Protein AF-A0A4V0ICI7-F1 (afdb_monomer_lite)

pLDDT: mean 91.77, std 7.18, range [50.91, 96.81]

Structure (mmCIF, N/CA/C/O backbone):
data_AF-A0A4V0ICI7-F1
#
_entry.id   AF-A0A4V0ICI7-F1
#
loop_
_atom_site.group_PDB
_atom_site.id
_atom_site.type_symbol
_atom_site.label_atom_id
_atom_site.label_alt_id
_atom_site.label_comp_id
_atom_site.label_asym_id
_atom_site.label_entity_id
_atom_site.label_seq_id
_atom_site.pdbx_PDB_ins_code
_atom_site.Cartn_x
_atom_site.Cartn_y
_atom_site.Cartn_z
_atom_site.occupancy
_atom_site.B_iso_or_equiv
_atom_site.auth_seq_id
_atom_site.auth_comp_id
_atom_site.auth_asym_id
_atom_site.auth_atom_id
_atom_site.pdbx_PDB_model_num
ATOM 1 N N . MET A 1 1 ? 5.336 -14.502 0.959 1.00 50.91 1 MET A N 1
ATOM 2 C CA . MET A 1 1 ? 4.520 -13.422 1.549 1.00 50.91 1 MET A CA 1
ATOM 3 C C . MET A 1 1 ? 3.696 -12.872 0.403 1.00 50.91 1 MET A C 1
ATOM 5 O O . MET A 1 1 ? 4.299 -12.364 -0.531 1.00 50.91 1 MET A O 1
ATOM 9 N N . ASN A 1 2 ? 2.380 -13.086 0.400 1.00 65.38 2 ASN A N 1
ATOM 10 C CA . ASN A 1 2 ? 1.520 -12.542 -0.653 1.00 65.38 2 ASN A CA 1
ATOM 11 C C . ASN A 1 2 ? 1.241 -11.082 -0.295 1.00 65.38 2 ASN A C 1
ATOM 13 O O . ASN A 1 2 ? 0.741 -10.805 0.795 1.00 65.38 2 ASN A O 1
ATOM 17 N N . ALA A 1 3 ? 1.667 -10.157 -1.152 1.00 77.94 3 ALA A N 1
ATOM 18 C CA . ALA A 1 3 ? 1.405 -8.739 -0.966 1.00 77.94 3 ALA A CA 1
ATOM 19 C C . ALA A 1 3 ? -0.017 -8.431 -1.441 1.00 77.94 3 ALA A C 1
ATOM 21 O O . ALA A 1 3 ? -0.410 -8.854 -2.522 1.00 77.94 3 ALA A O 1
ATOM 22 N N . VAL A 1 4 ? -0.779 -7.685 -0.645 1.00 88.69 4 VAL A N 1
ATOM 23 C CA . VAL A 1 4 ? -2.099 -7.199 -1.057 1.00 88.69 4 VAL A CA 1
ATOM 24 C C . VAL A 1 4 ? -1.909 -5.915 -1.855 1.00 88.69 4 VAL A C 1
ATOM 26 O O . VAL A 1 4 ? -1.208 -5.004 -1.409 1.00 88.69 4 VAL A O 1
ATOM 29 N N . CYS A 1 5 ? -2.542 -5.816 -3.023 1.00 93.88 5 CYS A N 1
ATOM 30 C CA . CYS A 1 5 ? -2.552 -4.565 -3.772 1.00 93.88 5 CYS A CA 1
ATOM 31 C C . CYS A 1 5 ? -3.376 -3.505 -3.026 1.00 93.88 5 CYS A C 1
ATOM 33 O O . CYS A 1 5 ? -4.551 -3.719 -2.736 1.00 93.88 5 CYS A O 1
ATOM 35 N N . ILE A 1 6 ? -2.793 -2.330 -2.776 1.00 94.44 6 ILE A N 1
ATOM 36 C CA . ILE A 1 6 ? -3.480 -1.233 -2.072 1.00 94.44 6 ILE A CA 1
ATOM 37 C C . ILE A 1 6 ? -4.530 -0.505 -2.930 1.00 94.44 6 ILE A C 1
ATOM 39 O O . ILE A 1 6 ? -5.297 0.303 -2.407 1.00 94.44 6 ILE A O 1
ATOM 43 N N . LYS A 1 7 ? -4.563 -0.765 -4.245 1.00 94.69 7 LYS A N 1
ATOM 44 C CA . LYS A 1 7 ? -5.517 -0.157 -5.186 1.00 94.69 7 LYS A CA 1
ATOM 45 C C . LYS A 1 7 ? -6.766 -1.026 -5.350 1.00 94.69 7 LYS A C 1
ATOM 47 O O . LYS A 1 7 ? -7.871 -0.529 -5.156 1.00 94.69 7 LYS A O 1
ATOM 52 N N . CYS A 1 8 ? -6.604 -2.321 -5.637 1.00 94.56 8 CYS A N 1
ATOM 53 C CA . CYS A 1 8 ? -7.735 -3.237 -5.842 1.00 94.56 8 CYS A CA 1
ATOM 54 C C . CYS A 1 8 ? -8.100 -4.087 -4.616 1.00 94.56 8 CYS A C 1
ATOM 56 O O . CYS A 1 8 ? -9.130 -4.755 -4.639 1.00 94.56 8 CYS A O 1
ATOM 58 N N . TRP A 1 9 ? -7.284 -4.073 -3.554 1.00 91.75 9 TRP A N 1
ATOM 59 C CA . TRP A 1 9 ? -7.489 -4.838 -2.314 1.00 91.75 9 TRP A CA 1
ATOM 60 C C . TRP A 1 9 ? -7.631 -6.351 -2.507 1.00 91.75 9 TRP A C 1
ATOM 62 O O . TRP A 1 9 ? -8.047 -7.056 -1.589 1.00 91.75 9 TRP A O 1
ATOM 72 N N . ASN A 1 10 ? -7.257 -6.863 -3.681 1.00 91.38 10 ASN A N 1
ATOM 73 C CA . ASN A 1 10 ? -7.255 -8.287 -3.958 1.00 91.38 10 ASN A CA 1
ATOM 74 C C . ASN A 1 10 ? -6.049 -8.938 -3.245 1.00 91.38 10 ASN A C 1
ATOM 76 O O . ASN A 1 10 ? -4.903 -8.586 -3.552 1.00 91.38 10 ASN A O 1
ATOM 80 N N . PRO A 1 11 ? -6.272 -9.866 -2.293 1.00 89.12 11 PRO A N 1
ATOM 81 C CA . PRO A 1 11 ? -5.194 -10.542 -1.571 1.00 89.12 11 PRO A CA 1
ATOM 82 C C . PRO A 1 11 ? -4.417 -11.551 -2.427 1.00 89.12 11 PRO A C 1
ATOM 84 O O . PRO A 1 11 ? -3.342 -11.992 -2.021 1.00 89.12 11 PRO A O 1
ATOM 87 N N . GLU A 1 12 ? -4.950 -11.913 -3.594 1.00 90.94 12 GLU A N 1
ATOM 88 C CA . GLU A 1 12 ? -4.317 -12.815 -4.558 1.00 90.94 12 GLU A CA 1
ATOM 89 C C . GLU A 1 12 ? -3.607 -12.060 -5.689 1.00 90.94 12 GLU A C 1
ATOM 91 O O . GLU A 1 12 ? -2.983 -12.684 -6.544 1.00 90.94 12 GLU A O 1
ATOM 96 N N . ALA A 1 13 ? -3.665 -10.722 -5.694 1.00 91.44 13 ALA A N 1
ATOM 97 C CA . ALA A 1 13 ? -3.027 -9.929 -6.734 1.00 91.44 13 ALA A CA 1
ATOM 98 C C . ALA A 1 13 ? -1.505 -10.092 -6.736 1.00 91.44 13 ALA A C 1
ATOM 100 O O . ALA A 1 13 ? -0.837 -10.019 -5.701 1.00 91.44 13 ALA A O 1
ATOM 101 N N . VAL A 1 14 ? -0.939 -10.224 -7.935 1.00 93.25 14 VAL A N 1
ATOM 102 C CA . VAL A 1 14 ? 0.511 -10.221 -8.118 1.00 93.25 14 VAL A CA 1
ATOM 103 C C . VAL A 1 14 ? 1.005 -8.777 -8.165 1.00 93.25 14 VAL A C 1
ATOM 105 O O . VAL A 1 14 ? 0.825 -8.076 -9.161 1.00 93.25 14 VAL A O 1
ATOM 108 N N . VAL A 1 15 ? 1.652 -8.342 -7.084 1.00 94.00 15 VAL A N 1
ATOM 109 C CA . VAL A 1 15 ? 2.319 -7.036 -6.991 1.00 94.00 15 VAL A CA 1
ATOM 110 C C . VAL A 1 15 ? 3.817 -7.211 -7.226 1.00 94.00 15 VAL A C 1
ATOM 112 O O . VAL A 1 15 ? 4.478 -7.991 -6.537 1.00 94.00 15 VAL A O 1
ATOM 115 N N . LYS A 1 16 ? 4.359 -6.477 -8.197 1.00 93.00 16 LYS A N 1
ATOM 116 C CA . LYS A 1 16 ? 5.784 -6.473 -8.547 1.00 93.00 16 LYS A CA 1
ATOM 117 C C . LYS A 1 16 ? 6.413 -5.163 -8.094 1.00 93.00 16 LYS A C 1
ATOM 119 O O . LYS A 1 16 ? 5.772 -4.126 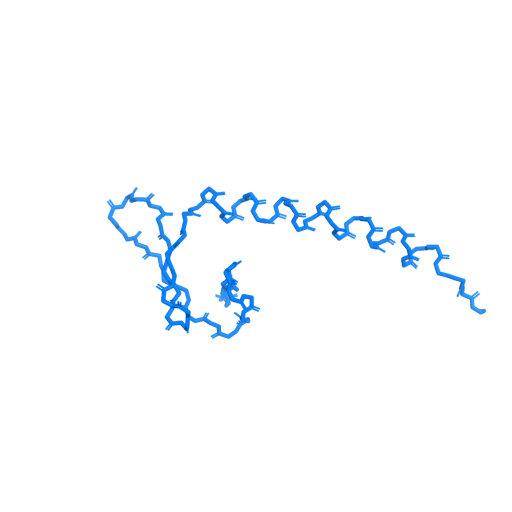-8.166 1.00 93.00 16 LYS A O 1
ATOM 124 N N . MET A 1 17 ? 7.663 -5.208 -7.647 1.00 93.12 17 MET A N 1
ATOM 125 C CA . MET A 1 17 ? 8.440 -4.011 -7.315 1.00 93.12 17 MET A CA 1
ATOM 126 C C . MET A 1 17 ? 9.366 -3.655 -8.478 1.00 93.12 17 MET A C 1
ATOM 128 O O . MET A 1 17 ? 10.009 -4.541 -9.046 1.00 93.12 17 MET A O 1
ATOM 132 N N . HIS A 1 18 ? 9.456 -2.370 -8.809 1.00 93.81 18 HIS A N 1
ATOM 133 C CA . HIS A 1 18 ? 10.399 -1.857 -9.799 1.00 93.81 18 HIS A CA 1
ATOM 134 C C . HIS A 1 18 ? 11.810 -1.776 -9.185 1.00 93.81 18 HIS A C 1
ATOM 136 O O . HIS A 1 18 ? 11.995 -1.306 -8.062 1.00 93.81 18 HIS A O 1
ATOM 142 N N . LEU A 1 19 ? 12.823 -2.278 -9.904 1.00 94.06 19 LEU A N 1
ATOM 143 C CA . LEU A 1 19 ? 14.228 -2.333 -9.451 1.00 94.06 19 LEU A CA 1
ATOM 144 C C . LEU A 1 19 ? 15.097 -1.198 -10.026 1.00 94.06 19 LEU A C 1
ATOM 146 O O . LEU A 1 19 ? 16.323 -1.278 -10.008 1.00 94.06 19 LEU A O 1
ATOM 150 N N . ASP A 1 20 ? 14.470 -0.145 -10.543 1.00 93.75 20 ASP A N 1
ATOM 151 C CA . ASP A 1 20 ? 15.115 1.033 -11.140 1.00 93.75 20 ASP A CA 1
ATOM 152 C C . ASP A 1 20 ? 15.461 2.131 -10.114 1.00 93.75 20 ASP A C 1
ATOM 154 O O . ASP A 1 20 ? 16.037 3.159 -10.463 1.00 93.75 20 ASP A O 1
ATOM 158 N N . GLY A 1 21 ? 15.126 1.912 -8.840 1.00 93.06 21 GLY A N 1
ATOM 159 C CA . GLY A 1 21 ? 15.338 2.872 -7.758 1.00 93.06 21 GLY A CA 1
ATOM 160 C C . GLY A 1 21 ? 14.191 3.864 -7.549 1.00 93.06 21 GLY A C 1
ATOM 161 O O . GLY A 1 21 ? 14.276 4.655 -6.611 1.00 93.06 21 GLY A O 1
ATOM 162 N N . SER A 1 22 ? 13.113 3.800 -8.343 1.00 93.12 22 SER A N 1
ATOM 163 C CA . SER A 1 22 ? 11.883 4.584 -8.121 1.00 93.12 22 SER A CA 1
ATOM 164 C C . SER A 1 22 ? 11.229 4.260 -6.773 1.00 93.12 22 SER A C 1
ATOM 166 O O . SER A 1 22 ? 10.711 5.140 -6.088 1.00 93.12 22 SER A O 1
ATOM 168 N N . GLY A 1 23 ? 11.300 2.988 -6.362 1.00 92.94 23 GLY A N 1
ATOM 169 C CA . GLY A 1 23 ? 10.536 2.486 -5.224 1.00 92.94 23 GLY A CA 1
ATOM 170 C C . GLY A 1 23 ? 9.049 2.313 -5.539 1.00 92.94 23 GLY A C 1
ATOM 171 O O . GLY A 1 23 ? 8.239 2.312 -4.605 1.00 92.94 23 GLY A O 1
ATOM 172 N N . ASP A 1 24 ? 8.710 2.171 -6.820 1.00 96.62 24 ASP A N 1
ATOM 173 C CA . ASP A 1 24 ? 7.353 1.926 -7.287 1.00 96.62 24 ASP A CA 1
ATOM 174 C C . ASP A 1 24 ? 7.015 0.433 -7.331 1.00 96.62 24 ASP A C 1
ATOM 176 O O . ASP A 1 24 ? 7.871 -0.458 -7.403 1.00 96.62 24 ASP A O 1
ATOM 180 N N . PHE A 1 25 ? 5.718 0.171 -7.255 1.00 95.44 25 PHE A N 1
ATOM 181 C CA . PHE A 1 25 ? 5.097 -1.136 -7.338 1.00 95.44 25 PHE A CA 1
ATOM 182 C C . PHE A 1 25 ? 4.040 -1.122 -8.430 1.00 95.44 25 PHE A C 1
ATOM 184 O O . PHE A 1 25 ? 3.344 -0.130 -8.605 1.00 95.44 25 PHE A O 1
ATOM 191 N N . GLU A 1 26 ? 3.860 -2.251 -9.098 1.00 95.81 26 GLU A N 1
ATOM 192 C CA . GLU A 1 26 ? 2.873 -2.432 -10.156 1.00 95.81 26 GLU A CA 1
ATOM 193 C C . GLU A 1 26 ? 2.013 -3.659 -9.857 1.00 95.81 26 GLU A C 1
ATOM 195 O O . GLU A 1 26 ? 2.525 -4.729 -9.505 1.00 95.81 26 GLU A O 1
ATOM 200 N N . CYS A 1 27 ? 0.697 -3.504 -9.979 1.00 96.00 27 CYS A N 1
ATOM 201 C CA . CYS A 1 27 ? -0.260 -4.589 -9.809 1.00 96.00 27 CYS A CA 1
ATOM 202 C C . CYS A 1 27 ? -0.638 -5.196 -11.161 1.00 96.00 27 CYS A C 1
ATOM 204 O O . CYS A 1 27 ? -1.176 -4.500 -12.013 1.00 96.00 27 CYS A O 1
ATOM 206 N N . ALA A 1 28 ? -0.456 -6.506 -11.328 1.00 93.44 28 ALA A N 1
ATOM 207 C CA . ALA A 1 28 ? -0.828 -7.192 -12.567 1.00 93.44 28 ALA A CA 1
ATOM 208 C C . ALA A 1 28 ? -2.351 -7.346 -12.765 1.00 93.44 28 ALA A C 1
ATOM 210 O O . ALA A 1 28 ? -2.789 -7.567 -13.885 1.00 93.44 28 ALA A O 1
ATOM 211 N N . GLU A 1 29 ? -3.150 -7.242 -11.697 1.00 94.12 29 GLU A N 1
ATOM 212 C CA . GLU A 1 29 ? -4.606 -7.459 -11.761 1.00 94.12 29 GLU A CA 1
ATOM 213 C C . GLU A 1 29 ? -5.389 -6.195 -12.115 1.00 94.12 29 GLU A C 1
ATOM 215 O O . GLU A 1 29 ? -6.422 -6.262 -12.772 1.00 94.12 29 GLU A O 1
ATOM 220 N N . CYS A 1 30 ? -4.940 -5.040 -11.620 1.00 95.38 30 CYS A N 1
ATOM 221 C CA . CYS A 1 30 ? -5.600 -3.761 -11.884 1.00 95.38 30 CYS A CA 1
ATOM 222 C C . CYS A 1 30 ? -4.750 -2.809 -12.722 1.00 95.38 30 CYS A C 1
ATOM 224 O O . CYS A 1 30 ? -5.198 -1.698 -12.966 1.00 95.38 30 CYS A O 1
ATOM 226 N N . GLU A 1 31 ? -3.546 -3.231 -13.121 1.00 95.25 31 GLU A N 1
ATOM 227 C CA . GLU A 1 31 ? -2.622 -2.483 -13.989 1.00 95.25 31 GLU A CA 1
ATOM 228 C C . GLU A 1 31 ? -2.226 -1.100 -13.437 1.00 95.25 31 GLU A C 1
ATOM 230 O O . GLU A 1 31 ? -1.757 -0.225 -14.158 1.00 95.25 31 GLU A O 1
ATOM 235 N N . GLU A 1 32 ? -2.395 -0.903 -12.129 1.00 96.81 32 GLU A N 1
ATOM 236 C CA . GLU A 1 32 ? -2.067 0.344 -11.443 1.00 96.81 32 GLU A CA 1
ATOM 237 C C . GLU A 1 32 ? -0.654 0.294 -10.864 1.00 96.81 32 GLU A C 1
ATOM 239 O O . GLU A 1 32 ? -0.236 -0.714 -10.276 1.00 96.81 32 GLU A O 1
ATOM 244 N N . THR A 1 33 ? 0.020 1.441 -10.933 1.00 96.38 33 THR A N 1
ATOM 245 C CA . THR A 1 33 ? 1.314 1.685 -10.295 1.00 96.38 33 T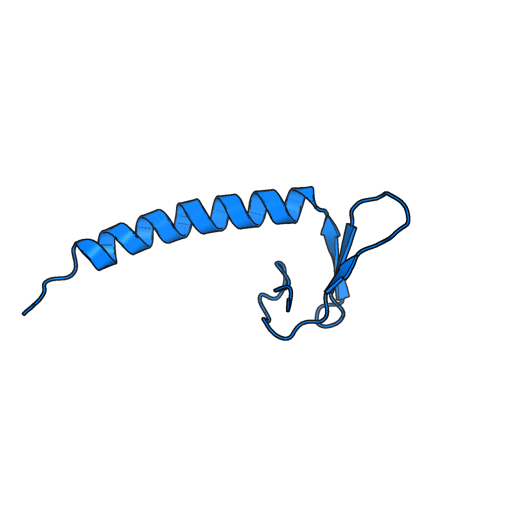HR A CA 1
ATOM 246 C C . THR A 1 33 ? 1.132 2.539 -9.045 1.00 96.38 33 THR A C 1
ATOM 248 O O . THR A 1 33 ? 0.300 3.446 -9.002 1.00 96.38 33 THR A O 1
ATOM 251 N N . PHE A 1 34 ? 1.893 2.242 -7.998 1.00 96.38 34 PHE A N 1
ATOM 252 C CA . PHE A 1 34 ? 1.880 2.995 -6.749 1.00 96.38 34 PHE A CA 1
ATOM 253 C C . PHE A 1 34 ? 3.234 2.947 -6.058 1.00 96.38 34 PHE A C 1
ATOM 255 O O . PHE A 1 34 ? 3.943 1.947 -6.101 1.00 96.38 34 PHE A O 1
ATOM 262 N N . SER A 1 35 ? 3.574 4.027 -5.372 1.00 96.44 35 SER A N 1
ATOM 263 C CA . SER A 1 35 ? 4.869 4.203 -4.720 1.00 96.44 35 SER A CA 1
ATOM 264 C C . SER A 1 35 ? 4.929 3.589 -3.318 1.00 96.44 35 SER A C 1
ATOM 266 O O . SER A 1 35 ? 3.922 3.393 -2.630 1.00 96.44 35 SER A O 1
ATOM 268 N N . CYS A 1 36 ? 6.145 3.365 -2.814 1.00 94.38 36 CYS A N 1
ATOM 269 C CA . CYS A 1 36 ? 6.382 2.988 -1.414 1.00 94.38 36 CYS A CA 1
ATOM 270 C C . CYS A 1 36 ? 5.819 4.003 -0.405 1.00 94.38 36 CYS A C 1
ATOM 272 O O . CYS A 1 36 ? 5.399 3.618 0.691 1.00 94.38 36 CYS A O 1
ATOM 274 N N . ALA A 1 37 ? 5.777 5.289 -0.763 1.00 95.69 37 ALA A N 1
ATOM 275 C CA . ALA A 1 37 ? 5.142 6.315 0.060 1.0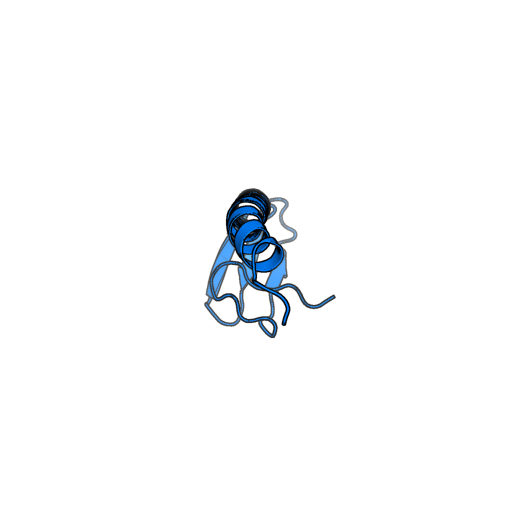0 95.69 37 ALA A CA 1
ATOM 276 C C . ALA A 1 37 ? 3.627 6.083 0.170 1.00 95.69 37 ALA A C 1
ATOM 278 O O . ALA A 1 37 ? 3.102 6.021 1.281 1.00 95.69 37 ALA A O 1
ATOM 279 N N . GLU A 1 38 ? 2.948 5.833 -0.954 1.00 96.44 38 GLU A N 1
ATOM 280 C CA . GLU A 1 38 ? 1.511 5.528 -0.965 1.00 96.44 38 GLU A CA 1
ATOM 281 C C . GLU A 1 38 ? 1.172 4.270 -0.159 1.00 96.44 38 GLU A C 1
ATOM 283 O O . GLU A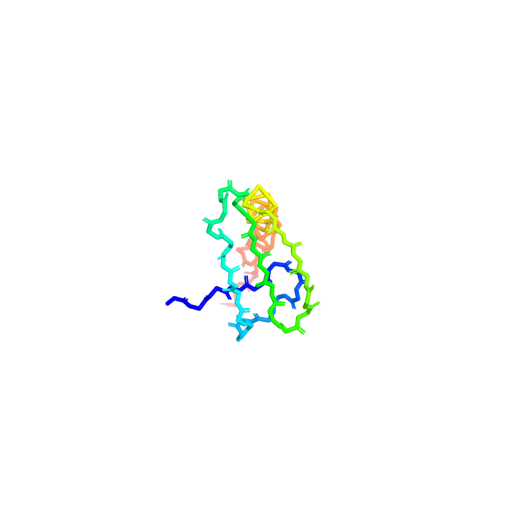 1 38 ? 0.165 4.250 0.548 1.00 96.44 38 GLU A O 1
ATOM 288 N N . VAL A 1 39 ? 2.018 3.233 -0.208 1.00 94.31 39 VAL A N 1
ATOM 289 C CA . VAL A 1 39 ? 1.835 2.029 0.622 1.00 94.31 39 VAL A CA 1
ATOM 290 C C . VAL A 1 39 ? 1.879 2.379 2.109 1.00 94.31 39 VAL A C 1
ATOM 292 O O . VAL A 1 39 ? 0.999 1.961 2.865 1.00 94.31 39 VAL A O 1
ATOM 295 N N . LYS A 1 40 ? 2.866 3.172 2.545 1.00 95.12 40 LYS A N 1
ATOM 296 C CA . LYS A 1 40 ? 2.987 3.592 3.952 1.00 95.12 40 LYS A CA 1
ATOM 297 C C . LYS A 1 40 ? 1.785 4.420 4.402 1.00 95.12 40 LYS A C 1
ATOM 299 O O . LYS A 1 40 ? 1.238 4.161 5.476 1.00 95.12 40 LYS A O 1
ATOM 304 N N . ASP A 1 41 ? 1.353 5.366 3.575 1.00 96.56 41 ASP A N 1
ATOM 305 C CA . ASP A 1 41 ? 0.205 6.220 3.875 1.00 96.56 41 ASP A CA 1
ATOM 306 C C . ASP A 1 41 ? -1.097 5.413 3.937 1.00 96.56 41 ASP A C 1
ATOM 308 O O . ASP A 1 41 ? -1.898 5.591 4.860 1.00 96.56 41 ASP A O 1
ATOM 312 N N . CYS A 1 42 ? -1.280 4.464 3.015 1.00 94.56 42 CYS A N 1
ATOM 313 C CA . CYS A 1 42 ? -2.421 3.554 3.005 1.00 94.56 42 CYS A CA 1
ATOM 314 C C . CYS A 1 42 ? -2.488 2.717 4.291 1.00 94.56 42 CYS A C 1
ATOM 316 O O . CYS A 1 42 ? -3.533 2.668 4.943 1.00 94.56 42 CYS A O 1
ATOM 318 N N . LEU A 1 43 ? -1.366 2.113 4.702 1.00 92.19 43 LEU A N 1
ATOM 319 C CA . LEU A 1 43 ? -1.295 1.304 5.923 1.00 92.19 43 LEU A CA 1
ATOM 320 C C . LEU A 1 43 ? -1.585 2.132 7.179 1.00 92.19 43 LEU A C 1
ATOM 322 O O . LEU A 1 43 ? -2.336 1.685 8.050 1.00 92.19 43 LEU A O 1
ATOM 326 N N . LYS A 1 44 ? -1.055 3.358 7.255 1.00 95.75 44 LYS A N 1
ATOM 327 C CA . LYS A 1 44 ? -1.346 4.278 8.361 1.00 95.75 44 LYS A CA 1
ATOM 328 C C . LYS A 1 44 ? -2.836 4.625 8.418 1.00 95.75 44 LYS A C 1
ATOM 330 O O . LYS A 1 44 ? -3.463 4.485 9.469 1.00 95.75 44 LYS A O 1
ATOM 335 N N . ALA A 1 45 ? -3.422 5.013 7.286 1.00 94.12 45 ALA A N 1
ATOM 336 C CA . ALA A 1 45 ? -4.844 5.335 7.205 1.00 94.12 45 ALA A CA 1
ATOM 337 C C . ALA A 1 45 ? -5.728 4.124 7.548 1.00 94.12 45 ALA A C 1
ATOM 339 O O . ALA A 1 45 ? -6.764 4.271 8.202 1.00 94.12 45 ALA A O 1
ATOM 340 N N . MET A 1 46 ? -5.322 2.919 7.139 1.00 91.81 46 MET A N 1
ATOM 341 C CA . MET A 1 46 ? -6.006 1.676 7.484 1.00 91.81 46 MET A CA 1
ATOM 342 C C . MET A 1 46 ? -5.984 1.454 9.000 1.00 91.81 46 MET A C 1
ATOM 344 O O . MET A 1 46 ? -7.047 1.276 9.592 1.00 91.81 46 MET A O 1
ATOM 348 N N . GLN A 1 47 ? -4.822 1.560 9.648 1.00 92.25 47 GLN A N 1
ATOM 349 C CA . GLN A 1 47 ? -4.700 1.415 11.102 1.00 92.25 47 GLN A CA 1
ATOM 350 C C . GLN A 1 47 ? -5.592 2.407 11.867 1.00 92.25 47 GLN A C 1
ATOM 352 O O . GLN A 1 47 ? -6.306 2.016 12.792 1.00 92.25 47 GLN A O 1
ATOM 357 N N . GLU A 1 48 ? -5.609 3.678 11.459 1.00 94.12 48 GLU A N 1
ATOM 358 C CA . GLU A 1 48 ? -6.4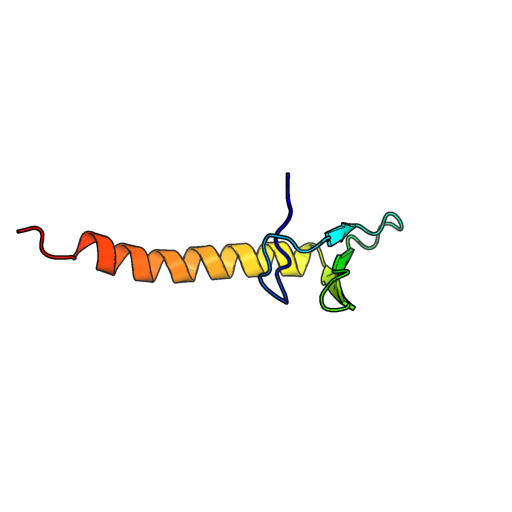51 4.710 12.081 1.00 94.12 48 GLU A CA 1
ATOM 359 C C . GLU A 1 48 ? -7.953 4.409 11.939 1.00 94.12 48 GLU A C 1
ATOM 361 O O . GLU A 1 48 ? -8.731 4.620 12.875 1.00 94.12 48 GLU A O 1
ATOM 366 N N . ARG A 1 49 ? -8.378 3.900 10.775 1.00 91.31 49 ARG A N 1
ATOM 367 C CA . ARG A 1 49 ? -9.779 3.526 10.516 1.00 91.31 49 ARG A CA 1
ATOM 368 C C . ARG A 1 49 ? -10.188 2.288 11.306 1.00 91.31 49 ARG A C 1
ATOM 370 O O . ARG A 1 49 ? -11.220 2.321 11.976 1.00 91.31 49 ARG A O 1
ATOM 377 N N . TRP A 1 50 ? -9.372 1.236 11.284 1.00 91.69 50 TRP A N 1
ATOM 378 C CA . TRP A 1 50 ? -9.623 0.020 12.062 1.00 91.69 50 TRP A CA 1
ATOM 379 C C . TRP A 1 50 ? -9.650 0.301 13.562 1.00 91.69 50 TRP A C 1
ATOM 381 O O . TRP A 1 50 ? -10.498 -0.247 14.258 1.00 91.69 50 TRP A O 1
ATOM 391 N N . GLY A 1 51 ? -8.823 1.225 14.057 1.00 91.31 51 GLY A N 1
ATOM 392 C CA . GLY A 1 51 ? -8.863 1.649 15.458 1.00 91.31 51 GLY A CA 1
ATOM 393 C C . GLY A 1 51 ? -10.228 2.193 15.897 1.00 91.31 51 GLY A C 1
ATOM 394 O O . GLY A 1 51 ? -10.638 1.976 17.035 1.00 91.31 51 GLY A O 1
ATOM 395 N N . LYS A 1 52 ? -10.980 2.854 15.004 1.00 90.19 52 LYS A N 1
ATOM 396 C CA . LYS A 1 52 ? -12.355 3.298 15.303 1.00 90.19 52 LYS A CA 1
ATOM 397 C C . LYS A 1 52 ? -13.320 2.118 15.393 1.00 90.19 52 LYS A C 1
ATOM 399 O O . LYS A 1 52 ? -14.139 2.088 16.304 1.00 90.19 52 LYS A O 1
ATOM 404 N N . LEU A 1 53 ? -13.203 1.158 14.476 1.00 92.06 53 LEU A N 1
ATOM 405 C CA . LEU A 1 53 ? -14.045 -0.037 14.457 1.00 92.06 53 LEU A CA 1
ATOM 406 C C . 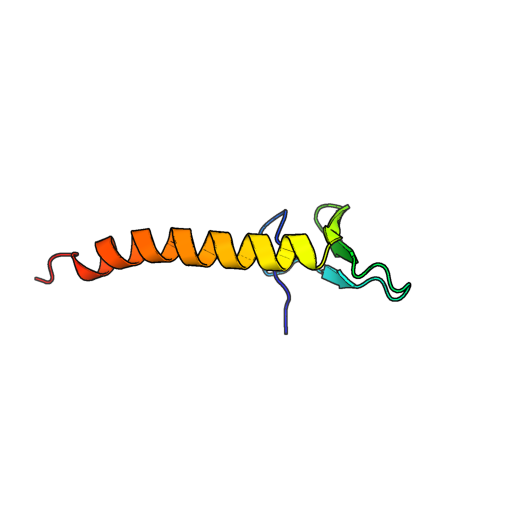LEU A 1 53 ? -13.783 -0.933 15.676 1.00 92.06 53 LEU A C 1
ATOM 408 O O . LEU A 1 53 ? -14.728 -1.435 16.276 1.00 92.06 53 LEU A O 1
ATOM 412 N N . MET A 1 54 ? -12.522 -1.071 16.094 1.00 92.88 54 MET A N 1
ATOM 413 C CA . MET A 1 54 ? -12.156 -1.858 17.276 1.00 92.88 54 MET A CA 1
ATOM 414 C C . MET A 1 54 ? -12.835 -1.351 18.548 1.00 92.88 54 MET A C 1
ATOM 416 O O . MET A 1 54 ? -13.320 -2.165 19.324 1.00 92.88 54 MET A O 1
ATOM 420 N N . LYS A 1 55 ? -12.991 -0.030 18.715 1.00 91.00 55 LYS A N 1
ATOM 421 C CA . LYS A 1 55 ? -13.750 0.527 19.849 1.00 91.00 55 LYS A CA 1
ATOM 422 C C . LYS A 1 55 ? -15.198 0.039 19.885 1.00 91.00 55 LYS A C 1
ATOM 424 O O . LYS A 1 55 ? -15.750 -0.150 20.962 1.00 91.00 55 LYS A O 1
ATOM 429 N N . TRP A 1 56 ? -15.827 -0.146 18.724 1.00 92.06 56 TRP A N 1
ATOM 430 C CA . TRP A 1 56 ? -17.185 -0.693 18.656 1.00 92.06 56 TRP A CA 1
ATOM 431 C C . TRP A 1 56 ? -17.212 -2.178 19.001 1.00 92.06 56 TRP A C 1
ATOM 433 O O . TRP A 1 56 ? -18.100 -2.606 19.728 1.00 92.06 56 TRP A O 1
ATOM 443 N N . VAL A 1 57 ? -16.229 -2.946 18.523 1.00 93.19 57 VAL A N 1
ATOM 444 C CA . VAL A 1 57 ? -16.085 -4.372 18.856 1.00 93.19 57 VAL A CA 1
ATOM 445 C C . VAL A 1 57 ? -15.884 -4.566 20.361 1.00 93.19 57 VAL A C 1
ATOM 447 O O . VAL A 1 57 ? -16.495 -5.446 20.956 1.00 93.19 57 VAL A O 1
ATOM 450 N N . GLU A 1 58 ? -15.067 -3.727 20.996 1.00 92.44 58 GLU A N 1
ATOM 451 C CA . GLU A 1 58 ? -14.823 -3.760 22.444 1.00 92.44 58 GLU A CA 1
ATOM 452 C C . GLU A 1 58 ? -16.056 -3.358 23.260 1.00 92.44 58 GLU A C 1
ATOM 454 O O . GLU A 1 58 ? -16.285 -3.904 24.337 1.00 92.44 58 GLU A O 1
ATOM 459 N N . ALA A 1 59 ? -16.852 -2.420 22.743 1.00 93.12 59 ALA A N 1
ATOM 460 C CA . ALA A 1 59 ? -18.104 -1.985 23.352 1.00 93.12 59 ALA A CA 1
ATOM 461 C C . ALA A 1 59 ? -19.289 -2.920 23.050 1.00 93.12 59 ALA A C 1
ATOM 463 O O . ALA A 1 59 ? -20.392 -2.668 23.539 1.00 93.12 59 ALA A O 1
ATOM 464 N N . TYR A 1 60 ? -19.093 -3.968 22.240 1.00 92.62 60 TYR A N 1
ATOM 465 C CA . TYR A 1 60 ? -20.156 -4.901 21.889 1.00 92.62 60 TYR A CA 1
ATOM 466 C C . TYR A 1 60 ? -20.647 -5.626 23.153 1.00 92.62 60 TYR A C 1
ATOM 468 O O . TYR A 1 60 ? -19.832 -6.265 23.831 1.00 92.62 60 TYR A O 1
ATOM 476 N N . PRO A 1 61 ? -21.948 -5.541 23.493 1.00 91.94 61 PRO A N 1
ATOM 477 C CA . PRO A 1 61 ? -22.495 -6.240 24.646 1.00 91.94 61 PRO A CA 1
ATOM 478 C C . PRO A 1 61 ? -22.248 -7.739 24.503 1.00 91.94 61 PRO A C 1
ATOM 480 O O . PRO A 1 61 ? -22.625 -8.349 23.505 1.00 91.94 61 PRO A O 1
ATOM 483 N N . LYS A 1 62 ? -21.579 -8.322 25.493 1.00 84.94 62 LYS A N 1
ATOM 484 C CA . LYS A 1 62 ? -21.459 -9.772 25.605 1.00 84.94 62 LYS A CA 1
ATOM 485 C C . LYS A 1 62 ? -22.645 -10.240 26.439 1.00 84.94 62 LYS A C 1
ATOM 487 O O . LYS A 1 62 ? -22.845 -9.688 27.521 1.00 84.94 62 LYS A O 1
ATOM 492 N N . ASP A 1 63 ? -23.421 -11.175 25.896 1.00 76.06 63 ASP A N 1
ATOM 493 C CA . ASP A 1 63 ? -24.463 -11.891 26.641 1.00 76.06 63 ASP A CA 1
ATOM 494 C C . ASP A 1 63 ? -23.883 -12.589 27.885 1.00 76.06 63 ASP A C 1
ATOM 496 O O . ASP A 1 63 ? -22.716 -13.054 27.818 1.00 76.06 63 ASP A O 1
#

Secondary structure (DSSP, 8-state):
-PPPPTTT--TT--EEE-SSSS-EEEETTT--EEEHHHHHHHHHHHHHHHHHHHHHHHTSPP-

Radius of gyration: 15.62 Å; chains: 1; bounding box: 40×20×41 Å

Foldseek 3Di:
DQDQDLPPRDSNWDKDADPPPQQKIATPPVRDIDHPVVVVVSVVVVVVVVVVVVVVVVVPDDD

Sequence (63 aa):
MNAVCIKCWNPEAVVKMHLDGSGDFECAECEETFSCAEVKDCLKAMQERWGKLMKWVEAYPKD